Protein AF-A0A0F9GRF5-F1 (afdb_monomer_lite)

Organism: NCBI:txid412755

pLDDT: mean 70.68, std 14.79, range [40.84, 91.69]

Radius of gyration: 21.03 Å; chains: 1; bounding box: 49×31×50 Å

Secondary structure (DSSP, 8-state):
---TTS-HHHHHTTSPPHHHHHHHHHS---HHHHHHTTTS-HHHHHHHHHHHHHHHHHHHHHHHHHHHHHHHHHHHS----S----HHHHHHHHHHHHHHH-

Sequence (102 aa):
MKLDALEDEEIDGLVPTDKEVDDYLATPDDEVAANLRETLDEETFRYLVKQILFYKKIAKAQAKMTAKQILEWGEELCECKETPLRLSRRRRECVRCWQELA

Structure (mmCIF, N/CA/C/O backbone):
data_AF-A0A0F9GRF5-F1
#
_entry.id   AF-A0A0F9GRF5-F1
#
loop_
_atom_site.group_PDB
_atom_site.id
_atom_site.type_symbol
_atom_site.label_atom_id
_atom_site.label_alt_id
_atom_site.label_comp_id
_atom_site.label_asym_id
_atom_site.label_entity_id
_atom_site.label_seq_id
_atom_site.pdbx_PDB_ins_code
_atom_site.Cartn_x
_atom_site.Cartn_y
_atom_site.Cartn_z
_atom_site.occupancy
_atom_site.B_iso_or_equiv
_atom_site.auth_seq_id
_atom_site.auth_comp_id
_atom_site.auth_asym_id
_atom_site.auth_atom_id
_atom_site.pdbx_PDB_model_num
ATOM 1 N N . MET A 1 1 ? 7.610 -6.609 11.804 1.00 49.00 1 MET A N 1
ATOM 2 C CA . MET A 1 1 ? 6.206 -6.296 11.470 1.00 49.00 1 MET A CA 1
ATOM 3 C C . MET A 1 1 ? 5.449 -7.615 11.492 1.00 49.00 1 MET A C 1
ATOM 5 O O . MET A 1 1 ? 5.874 -8.506 10.772 1.00 49.00 1 MET A O 1
ATOM 9 N N . LYS A 1 2 ? 4.464 -7.804 12.379 1.00 46.62 2 LYS A N 1
ATOM 10 C CA . LYS A 1 2 ? 3.726 -9.076 12.480 1.00 46.62 2 LYS A CA 1
ATOM 11 C C . LYS A 1 2 ? 2.448 -8.965 11.652 1.00 46.62 2 LYS A C 1
ATOM 13 O O . LYS A 1 2 ? 1.586 -8.163 11.994 1.00 46.62 2 LYS A O 1
ATOM 18 N N . LEU A 1 3 ? 2.396 -9.68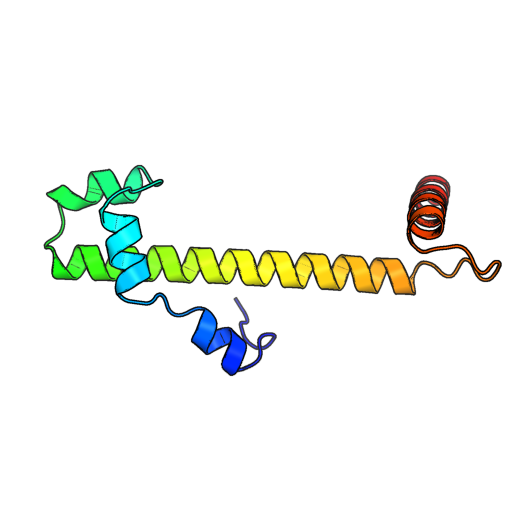8 10.535 1.00 51.66 3 LEU A N 1
ATOM 19 C CA . LEU A 1 3 ? 1.209 -9.802 9.677 1.00 51.66 3 LEU A CA 1
ATOM 20 C C . LEU A 1 3 ? 0.208 -10.830 10.226 1.00 51.66 3 LEU A C 1
ATOM 22 O O . LEU A 1 3 ? -0.905 -10.899 9.733 1.00 51.66 3 LEU A O 1
ATOM 26 N N . ASP A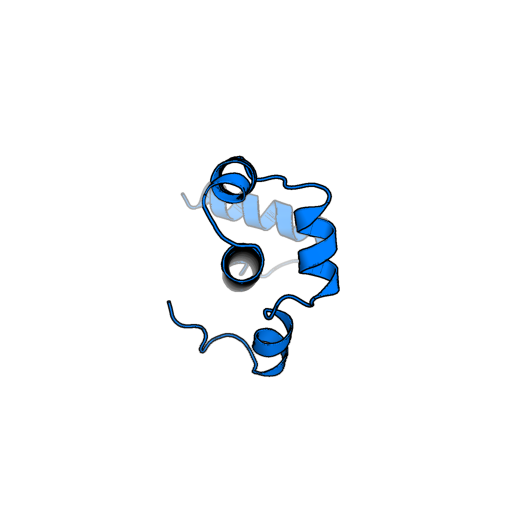 1 4 ? 0.579 -11.540 11.294 1.00 54.47 4 ASP A N 1
ATOM 27 C CA . ASP A 1 4 ? -0.162 -12.603 11.992 1.00 54.47 4 ASP A CA 1
ATOM 28 C C . ASP A 1 4 ? -1.562 -12.194 12.509 1.00 54.47 4 ASP A C 1
ATOM 30 O O . ASP A 1 4 ? -2.268 -13.004 13.098 1.00 54.47 4 ASP A O 1
ATOM 34 N N . ALA A 1 5 ? -1.933 -10.922 12.360 1.00 57.44 5 ALA A N 1
ATOM 35 C CA . ALA A 1 5 ? -3.219 -10.361 12.760 1.00 57.44 5 ALA A CA 1
ATOM 36 C C . ALA A 1 5 ? -4.174 -10.113 11.574 1.00 57.44 5 ALA A C 1
ATOM 38 O O . ALA A 1 5 ? -5.269 -9.599 11.793 1.00 57.44 5 ALA A O 1
ATOM 39 N N . LEU A 1 6 ? -3.752 -10.442 10.349 1.00 60.03 6 LEU A N 1
ATOM 40 C CA . LEU A 1 6 ? -4.587 -10.472 9.149 1.00 60.03 6 LEU A CA 1
ATOM 41 C C . LEU A 1 6 ? -4.951 -11.922 8.822 1.00 60.03 6 LEU A C 1
ATOM 43 O O . LEU A 1 6 ? -4.118 -12.814 8.981 1.00 60.03 6 LEU A O 1
ATOM 47 N N . GLU A 1 7 ? -6.177 -12.148 8.359 1.00 71.81 7 GLU A N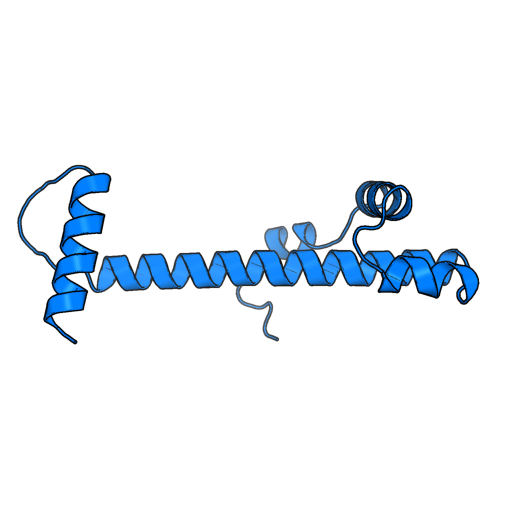 1
ATOM 48 C CA . GLU A 1 7 ? -6.587 -13.459 7.840 1.00 71.81 7 GLU A CA 1
ATOM 49 C C . GLU A 1 7 ? -5.889 -13.750 6.495 1.00 71.81 7 GLU A C 1
ATOM 51 O O . GLU A 1 7 ? -5.523 -12.825 5.769 1.00 71.81 7 GLU A O 1
ATOM 56 N N . ASP A 1 8 ? -5.708 -15.025 6.131 1.00 68.75 8 ASP A N 1
ATOM 57 C CA . ASP A 1 8 ? -4.991 -15.423 4.901 1.00 68.75 8 ASP A CA 1
ATOM 58 C C . ASP A 1 8 ? -5.595 -14.780 3.632 1.00 68.75 8 ASP A C 1
ATOM 60 O O . ASP A 1 8 ? -4.872 -14.320 2.749 1.00 68.75 8 ASP A O 1
ATOM 64 N N . GLU A 1 9 ? -6.924 -14.643 3.580 1.00 69.00 9 GLU A N 1
ATOM 65 C CA . GLU A 1 9 ? -7.650 -13.965 2.494 1.00 69.00 9 GLU A CA 1
ATOM 66 C C . GLU A 1 9 ? -7.361 -12.453 2.444 1.00 69.00 9 GLU A C 1
ATOM 68 O O . GLU A 1 9 ? -7.334 -11.839 1.373 1.00 69.00 9 GLU A O 1
ATOM 73 N N . GLU A 1 10 ? -7.110 -11.836 3.603 1.00 69.00 10 GLU A N 1
ATOM 74 C CA . GLU A 1 10 ? -6.699 -10.437 3.685 1.00 69.00 10 GLU A CA 1
ATOM 75 C C . GLU A 1 10 ? -5.252 -10.268 3.223 1.00 69.00 10 GLU A C 1
ATOM 77 O O . GLU A 1 10 ? -4.958 -9.265 2.577 1.00 69.00 10 GLU A O 1
ATOM 82 N N . ILE A 1 11 ? -4.376 -11.245 3.492 1.00 70.31 11 ILE A N 1
ATOM 83 C CA . ILE A 1 11 ? -2.983 -11.263 3.026 1.00 70.31 11 ILE A CA 1
ATOM 84 C C . ILE A 1 11 ? -2.922 -11.393 1.500 1.00 70.31 11 ILE A C 1
ATOM 86 O O . ILE A 1 11 ? -2.206 -10.621 0.856 1.00 70.31 11 ILE A O 1
ATOM 90 N N . ASP A 1 12 ? -3.713 -12.288 0.908 1.00 74.06 12 ASP A N 1
ATOM 91 C CA . ASP A 1 12 ? -3.793 -12.445 -0.549 1.00 74.06 12 ASP A CA 1
ATOM 92 C C . ASP A 1 12 ? -4.287 -11.161 -1.235 1.00 74.06 12 ASP A C 1
ATOM 94 O O . ASP A 1 12 ? -3.758 -10.752 -2.273 1.00 74.06 12 ASP A O 1
ATOM 98 N N . GLY A 1 13 ? -5.229 -10.443 -0.612 1.00 76.31 13 GLY A N 1
ATOM 99 C CA . GLY A 1 13 ? -5.706 -9.140 -1.089 1.00 76.31 13 GLY A CA 1
ATOM 100 C C . GLY A 1 13 ? -4.654 -8.018 -1.067 1.00 76.31 13 GLY A C 1
ATOM 101 O O . GLY A 1 13 ? -4.836 -6.979 -1.719 1.00 76.31 13 GLY A O 1
ATOM 102 N N . LEU A 1 14 ? -3.542 -8.200 -0.343 1.00 81.50 14 LEU A N 1
ATOM 103 C CA . LEU A 1 14 ? -2.441 -7.235 -0.307 1.00 81.50 14 LEU A CA 1
ATOM 104 C C . LEU A 1 14 ? -1.537 -7.334 -1.529 1.00 81.50 14 LEU A C 1
ATOM 106 O O . LEU A 1 14 ? -0.897 -6.338 -1.868 1.00 81.50 14 LEU A O 1
ATOM 110 N N . VAL A 1 15 ? -1.484 -8.484 -2.205 1.00 86.25 15 VAL A N 1
ATOM 111 C CA . VAL A 1 15 ? -0.643 -8.663 -3.391 1.00 86.25 15 VAL A CA 1
ATOM 112 C C . VAL A 1 15 ? -1.179 -7.773 -4.525 1.00 86.25 15 VAL A C 1
ATOM 114 O O . VAL A 1 15 ? -2.354 -7.865 -4.888 1.00 86.25 15 VAL A O 1
ATOM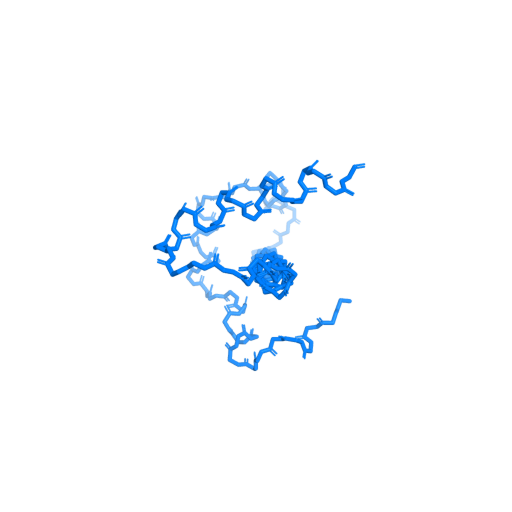 117 N N . PRO A 1 16 ? -0.374 -6.853 -5.087 1.00 89.81 16 PRO A N 1
ATOM 118 C CA . PRO A 1 16 ? -0.812 -6.025 -6.204 1.00 89.81 16 PRO A CA 1
ATOM 119 C C . PRO A 1 16 ? -1.014 -6.860 -7.466 1.00 89.81 16 PRO A C 1
ATOM 121 O O . PRO A 1 16 ? -0.164 -7.669 -7.838 1.00 89.81 16 PRO A O 1
ATOM 124 N N . THR A 1 17 ? -2.128 -6.624 -8.148 1.00 90.62 17 THR A N 1
ATOM 125 C CA . THR A 1 17 ? -2.415 -7.210 -9.458 1.00 90.62 17 THR A CA 1
ATOM 126 C C . THR A 1 17 ? -1.576 -6.542 -10.546 1.00 90.62 17 THR A C 1
ATOM 128 O O . THR A 1 17 ? -1.169 -5.388 -10.411 1.00 90.62 17 THR A O 1
ATOM 131 N N . ASP A 1 18 ? -1.359 -7.233 -11.668 1.00 89.44 18 ASP A N 1
ATOM 132 C CA . ASP A 1 18 ? -0.623 -6.652 -12.801 1.00 89.44 18 ASP A CA 1
ATOM 133 C C . ASP A 1 18 ? -1.300 -5.387 -13.346 1.00 89.44 18 ASP A C 1
ATOM 135 O O . ASP A 1 18 ? -0.617 -4.432 -13.705 1.00 89.44 18 ASP A O 1
ATOM 139 N N . LYS A 1 19 ? -2.636 -5.328 -13.302 1.00 91.69 19 LYS A N 1
ATOM 140 C CA . LYS A 1 19 ? -3.390 -4.129 -13.676 1.00 91.69 19 LYS A CA 1
ATOM 141 C C . LYS A 1 19 ? -3.076 -2.937 -12.766 1.00 91.69 19 LYS A C 1
ATOM 143 O O . LYS A 1 19 ? -2.862 -1.841 -13.262 1.00 91.69 19 LYS A O 1
ATOM 148 N N . GLU A 1 20 ? -3.030 -3.138 -11.448 1.00 89.50 20 GLU A N 1
ATOM 149 C CA . GLU A 1 20 ? -2.699 -2.059 -10.502 1.00 89.50 20 GLU A CA 1
ATOM 150 C C . GLU A 1 20 ? -1.270 -1.540 -10.707 1.00 89.50 20 GLU A C 1
ATOM 152 O O . GLU A 1 20 ? -1.009 -0.354 -10.521 1.00 89.50 20 GLU A O 1
ATOM 157 N N . VAL A 1 21 ? -0.351 -2.421 -11.109 1.00 90.44 21 VAL A N 1
ATOM 158 C CA . VAL A 1 21 ? 1.021 -2.049 -11.474 1.00 90.44 21 VAL A CA 1
ATOM 159 C C . VAL A 1 21 ? 1.025 -1.201 -12.743 1.00 90.44 21 VAL A C 1
ATOM 161 O O . VAL A 1 21 ? 1.673 -0.159 -12.766 1.00 90.44 21 VAL A O 1
ATOM 164 N N . ASP A 1 22 ? 0.287 -1.606 -13.776 1.00 90.38 22 ASP A N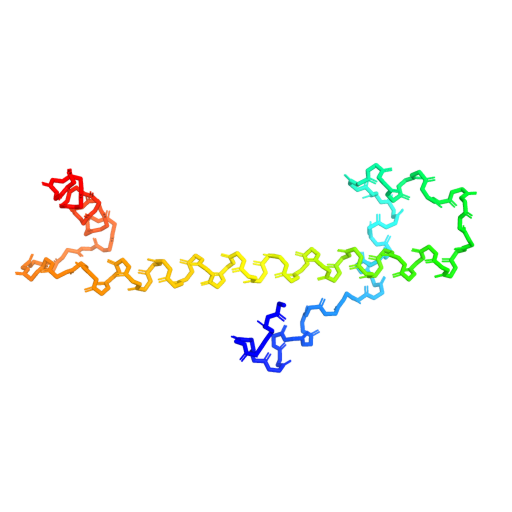 1
ATOM 165 C CA . ASP A 1 22 ? 0.198 -0.861 -15.037 1.00 90.38 22 ASP A CA 1
ATOM 166 C C . ASP A 1 22 ? -0.449 0.519 -14.846 1.00 90.38 22 ASP A C 1
ATOM 168 O O . ASP A 1 22 ? 0.078 1.521 -15.336 1.00 90.38 22 ASP A O 1
ATOM 172 N N . ASP A 1 23 ? -1.538 0.589 -14.075 1.00 90.38 23 ASP A N 1
ATOM 173 C CA . ASP A 1 23 ? -2.217 1.841 -13.728 1.00 90.38 23 ASP A CA 1
ATOM 174 C C . ASP A 1 23 ? -1.260 2.791 -12.979 1.00 90.38 23 ASP A C 1
ATOM 176 O O . ASP A 1 23 ? -1.193 3.986 -13.275 1.00 90.38 23 ASP A O 1
ATOM 180 N N . TYR A 1 24 ? -0.459 2.255 -12.052 1.00 86.69 24 TYR A N 1
ATOM 181 C CA . TYR A 1 24 ? 0.554 3.021 -11.326 1.00 86.69 24 TYR A CA 1
ATOM 182 C C . TYR A 1 24 ? 1.678 3.534 -12.236 1.00 86.69 24 TYR A C 1
ATOM 184 O O . TYR A 1 24 ? 2.105 4.681 -12.126 1.00 86.69 24 TYR A O 1
ATOM 192 N N . LEU A 1 25 ? 2.158 2.699 -13.159 1.00 84.56 25 LEU A N 1
ATOM 193 C CA . LEU A 1 25 ? 3.216 3.055 -14.108 1.00 84.56 25 LEU A CA 1
ATOM 194 C C . LEU A 1 25 ? 2.777 4.117 -15.125 1.00 84.56 25 LEU A C 1
ATOM 196 O O . LEU A 1 25 ? 3.623 4.861 -15.634 1.00 84.56 25 LEU A O 1
ATOM 200 N N . ALA A 1 26 ? 1.480 4.175 -15.437 1.00 86.81 26 ALA A N 1
ATOM 201 C CA . ALA A 1 26 ? 0.897 5.173 -16.326 1.00 86.81 26 ALA A CA 1
ATOM 202 C C . ALA A 1 26 ? 0.794 6.555 -15.666 1.00 86.81 26 ALA A C 1
ATOM 204 O O . ALA A 1 26 ? 0.890 7.578 -16.346 1.00 86.81 26 ALA A O 1
ATOM 205 N N . THR A 1 27 ? 0.586 6.616 -14.350 1.00 82.50 27 THR A N 1
ATOM 206 C CA . THR A 1 27 ? 0.511 7.879 -13.602 1.00 82.50 27 THR A CA 1
ATOM 207 C C . THR A 1 27 ? 1.114 7.701 -12.205 1.00 82.50 27 THR A C 1
ATOM 209 O O . THR A 1 27 ? 0.374 7.523 -11.235 1.00 82.50 27 THR A O 1
ATOM 212 N N . PRO A 1 28 ? 2.455 7.742 -12.084 1.00 74.69 28 PRO A N 1
ATOM 213 C CA . PRO A 1 28 ? 3.119 7.581 -10.800 1.00 74.69 28 PRO A CA 1
ATOM 214 C C . PRO A 1 28 ? 2.815 8.785 -9.907 1.00 74.69 28 PRO A C 1
ATOM 216 O O . PRO A 1 28 ? 3.001 9.931 -10.311 1.00 74.69 28 PRO A O 1
ATOM 219 N N . ASP A 1 29 ? 2.370 8.524 -8.682 1.00 75.06 29 ASP A N 1
ATOM 220 C CA . ASP A 1 29 ? 2.165 9.542 -7.644 1.00 75.06 29 ASP A CA 1
ATOM 221 C C . ASP A 1 29 ? 3.430 9.804 -6.806 1.00 75.06 29 ASP A C 1
ATOM 223 O O . ASP A 1 29 ? 3.433 10.675 -5.938 1.00 75.06 29 ASP A O 1
ATOM 227 N N . ASP A 1 30 ? 4.489 9.026 -7.047 1.00 72.69 30 ASP A N 1
ATOM 228 C CA . ASP A 1 30 ? 5.711 8.988 -6.253 1.00 72.69 30 ASP A CA 1
ATOM 229 C C . ASP A 1 30 ? 6.909 9.415 -7.106 1.00 72.69 30 ASP A C 1
ATOM 231 O O . ASP A 1 30 ? 7.263 8.771 -8.102 1.00 72.69 30 ASP A O 1
ATOM 235 N N . GLU A 1 31 ? 7.553 10.504 -6.690 1.00 71.62 31 GLU A N 1
ATOM 236 C CA . GLU A 1 31 ? 8.756 11.033 -7.332 1.00 71.62 31 GLU A CA 1
ATOM 237 C C . GLU A 1 31 ? 9.899 10.005 -7.346 1.00 71.62 31 GLU A C 1
ATOM 239 O O . GLU A 1 31 ? 10.721 10.006 -8.263 1.00 71.62 31 GLU A O 1
ATOM 244 N N . VAL A 1 32 ? 9.953 9.081 -6.380 1.00 68.38 32 VAL A N 1
ATOM 245 C CA . VAL A 1 32 ? 10.982 8.033 -6.318 1.00 68.38 32 VAL A CA 1
ATOM 246 C C . VAL A 1 32 ? 10.817 7.042 -7.469 1.00 68.38 32 VAL A C 1
ATOM 248 O O . VAL A 1 32 ? 11.800 6.691 -8.122 1.00 68.38 32 VAL A O 1
ATOM 251 N N . ALA A 1 33 ? 9.586 6.625 -7.774 1.00 71.56 33 ALA A N 1
ATOM 252 C CA . ALA A 1 33 ? 9.322 5.719 -8.891 1.00 71.56 33 ALA A CA 1
ATOM 253 C C . ALA A 1 33 ? 9.618 6.391 -10.242 1.00 71.56 33 ALA A C 1
ATOM 255 O O . ALA A 1 33 ? 10.203 5.768 -11.125 1.00 71.56 33 ALA A O 1
ATOM 256 N N . ALA A 1 34 ? 9.284 7.675 -10.394 1.00 72.06 34 ALA A N 1
ATOM 257 C CA . ALA A 1 34 ? 9.585 8.425 -11.613 1.00 72.06 34 ALA A CA 1
ATOM 258 C C . ALA A 1 34 ? 11.099 8.526 -11.884 1.00 72.06 34 ALA A C 1
ATOM 260 O O . ALA A 1 34 ? 11.535 8.300 -13.011 1.00 72.06 34 ALA A O 1
ATOM 261 N N . ASN A 1 35 ? 11.905 8.789 -10.850 1.00 76.75 35 ASN A N 1
ATOM 262 C CA . ASN A 1 35 ? 13.358 8.949 -10.980 1.00 76.75 35 ASN A CA 1
ATOM 263 C C . ASN A 1 35 ? 14.107 7.629 -11.238 1.00 76.75 35 ASN A C 1
ATOM 265 O O . ASN A 1 35 ? 15.151 7.619 -11.886 1.00 76.75 35 ASN A O 1
ATOM 269 N N . LEU A 1 36 ? 13.592 6.500 -10.746 1.00 77.25 36 LEU A N 1
ATOM 270 C CA . LEU A 1 36 ? 14.252 5.198 -10.902 1.00 77.25 36 LEU A CA 1
ATOM 271 C C . LEU A 1 36 ? 14.012 4.550 -12.273 1.00 77.25 36 LEU A C 1
ATOM 273 O O . LEU A 1 36 ? 14.754 3.641 -12.646 1.00 77.25 36 LEU A O 1
ATOM 277 N N . ARG A 1 37 ? 13.028 5.035 -13.045 1.00 76.25 37 ARG A N 1
ATOM 278 C CA . ARG A 1 37 ? 12.664 4.479 -14.358 1.00 76.25 37 ARG A CA 1
ATOM 279 C C . ARG A 1 37 ? 13.797 4.539 -15.382 1.00 76.25 37 ARG A C 1
ATOM 281 O O . ARG A 1 37 ? 13.910 3.652 -16.215 1.00 76.25 37 ARG A O 1
ATOM 288 N N . GLU A 1 38 ? 14.639 5.567 -15.317 1.00 79.50 38 GLU A N 1
ATOM 289 C CA . GLU A 1 38 ? 15.781 5.724 -16.231 1.00 79.50 38 GLU A CA 1
ATOM 290 C C . GLU A 1 38 ? 17.012 4.910 -15.798 1.00 79.50 38 GLU A C 1
ATOM 292 O O . GLU A 1 38 ? 17.965 4.772 -16.561 1.00 79.50 38 GLU A O 1
ATOM 297 N N . THR A 1 39 ? 17.007 4.379 -14.570 1.00 82.50 39 THR A N 1
ATOM 298 C CA . THR A 1 39 ? 18.173 3.717 -13.959 1.00 82.50 39 THR A CA 1
ATOM 299 C C . THR A 1 39 ? 18.035 2.194 -13.923 1.00 82.50 39 THR A C 1
ATOM 301 O O . THR A 1 39 ? 19.036 1.482 -13.876 1.00 82.50 39 THR A O 1
ATOM 304 N N . LEU A 1 40 ? 16.801 1.692 -13.919 1.00 85.56 40 LEU A N 1
ATOM 305 C CA . LEU A 1 40 ? 16.479 0.272 -13.815 1.00 85.56 40 LEU A CA 1
ATOM 306 C C . LEU A 1 40 ? 15.956 -0.251 -15.153 1.00 85.56 40 LEU A C 1
ATOM 308 O O . LEU A 1 40 ? 15.283 0.466 -15.889 1.00 85.56 40 LEU A O 1
ATOM 312 N N . ASP A 1 41 ? 16.235 -1.517 -15.459 1.00 89.81 41 ASP A N 1
ATOM 313 C CA . ASP A 1 41 ? 15.554 -2.201 -16.555 1.00 89.81 41 ASP A CA 1
ATOM 314 C C . ASP A 1 41 ? 14.058 -2.391 -16.236 1.00 89.81 41 ASP A C 1
ATOM 316 O O . ASP A 1 41 ? 13.637 -2.353 -15.076 1.00 89.81 41 ASP A O 1
ATOM 320 N N . GLU A 1 42 ? 13.246 -2.593 -17.274 1.00 86.56 42 GLU A N 1
ATOM 321 C CA . GLU A 1 42 ? 11.782 -2.652 -17.159 1.00 86.56 42 GLU A CA 1
ATOM 322 C C . GLU A 1 42 ? 11.305 -3.748 -16.190 1.00 86.56 42 GLU A C 1
ATOM 324 O O . GLU A 1 42 ? 10.360 -3.534 -15.432 1.00 86.56 42 GLU A O 1
ATOM 329 N N . GLU A 1 43 ? 11.959 -4.911 -16.170 1.00 87.69 43 GLU A N 1
ATOM 330 C CA . GLU A 1 43 ? 11.573 -6.017 -15.291 1.00 87.69 43 GLU A CA 1
ATOM 331 C C . GLU A 1 43 ? 11.843 -5.661 -13.824 1.00 87.69 43 GLU A C 1
ATOM 333 O O . GLU A 1 43 ? 10.947 -5.759 -12.975 1.00 87.69 43 GLU A O 1
ATOM 338 N N . THR A 1 44 ? 13.046 -5.159 -13.536 1.00 85.06 44 THR A N 1
ATOM 339 C CA . THR A 1 44 ? 13.437 -4.702 -12.198 1.00 85.06 44 THR A CA 1
ATOM 340 C C . THR A 1 44 ? 12.563 -3.542 -11.723 1.00 85.06 44 THR A C 1
ATOM 342 O O . THR A 1 44 ? 12.134 -3.511 -10.565 1.00 85.06 44 THR A O 1
ATOM 345 N N . PHE A 1 45 ? 12.242 -2.602 -12.612 1.00 85.88 45 PHE A N 1
ATOM 346 C CA . PHE A 1 45 ? 11.383 -1.468 -12.293 1.00 85.88 45 PHE A CA 1
ATOM 347 C C . PHE A 1 45 ? 9.950 -1.908 -11.961 1.00 85.88 45 PHE A C 1
ATOM 349 O O . PHE A 1 45 ? 9.398 -1.499 -10.936 1.00 85.88 45 PHE A O 1
ATOM 356 N N . ARG A 1 46 ? 9.362 -2.814 -12.755 1.00 87.31 46 ARG A N 1
ATOM 357 C CA . ARG A 1 46 ? 8.036 -3.393 -12.469 1.00 87.31 46 ARG A CA 1
ATOM 358 C C . ARG A 1 46 ? 8.013 -4.150 -11.145 1.00 87.31 46 ARG A C 1
ATOM 360 O O . ARG A 1 46 ? 7.038 -4.041 -10.398 1.00 87.31 46 ARG A O 1
ATOM 367 N N . TYR A 1 47 ? 9.071 -4.895 -10.827 1.00 86.44 47 TYR A N 1
ATOM 368 C CA . TYR A 1 47 ? 9.194 -5.567 -9.534 1.00 86.44 47 TYR A CA 1
ATOM 369 C C . TYR A 1 47 ? 9.225 -4.564 -8.371 1.00 86.44 47 TYR A C 1
ATOM 371 O O . TYR A 1 47 ? 8.512 -4.743 -7.382 1.00 86.44 47 TYR A O 1
ATOM 379 N N . LEU A 1 48 ? 9.987 -3.475 -8.499 1.00 85.88 48 LEU A N 1
ATOM 380 C CA . LEU A 1 48 ? 10.037 -2.412 -7.494 1.00 85.88 48 LEU A CA 1
ATOM 381 C C . LEU A 1 48 ? 8.660 -1.761 -7.288 1.00 85.88 48 LEU A C 1
ATOM 383 O O . LEU A 1 48 ? 8.228 -1.588 -6.150 1.00 85.88 48 LEU A O 1
ATOM 387 N N . VAL A 1 49 ? 7.932 -1.469 -8.368 1.00 87.56 49 VAL A N 1
ATOM 388 C CA . VAL A 1 49 ? 6.562 -0.938 -8.284 1.00 87.56 49 VAL A CA 1
ATOM 389 C C . VAL A 1 49 ? 5.624 -1.912 -7.570 1.00 87.56 49 VAL A C 1
ATOM 391 O O . VAL A 1 49 ? 4.863 -1.490 -6.697 1.00 87.56 49 VAL A O 1
ATOM 394 N N . LYS A 1 50 ? 5.715 -3.218 -7.857 1.00 88.50 50 LYS A N 1
ATOM 395 C CA . LYS A 1 50 ? 4.969 -4.246 -7.110 1.00 88.50 50 LYS A CA 1
ATOM 396 C C . LYS A 1 50 ? 5.274 -4.182 -5.613 1.00 88.50 50 LYS A C 1
ATOM 398 O O . LYS A 1 50 ? 4.349 -4.216 -4.807 1.00 88.50 50 LYS A O 1
ATOM 403 N N . GLN A 1 51 ? 6.539 -4.029 -5.227 1.00 87.00 51 GLN A N 1
ATOM 404 C CA . GLN A 1 51 ? 6.916 -3.890 -3.817 1.00 87.00 51 GLN A CA 1
ATOM 405 C C . GLN A 1 51 ? 6.343 -2.610 -3.191 1.00 87.00 51 GLN A C 1
ATOM 407 O O . GLN A 1 51 ? 5.746 -2.673 -2.118 1.00 87.00 51 GLN A O 1
ATOM 412 N N . ILE A 1 52 ? 6.452 -1.461 -3.864 1.00 86.31 52 ILE A N 1
ATOM 413 C CA . ILE A 1 52 ? 5.900 -0.183 -3.381 1.00 86.31 52 ILE A CA 1
ATOM 414 C C . ILE A 1 52 ? 4.392 -0.304 -3.135 1.00 86.31 52 ILE A C 1
ATOM 416 O O . ILE A 1 52 ? 3.904 0.047 -2.058 1.00 86.31 52 ILE A O 1
ATOM 420 N N . LEU A 1 53 ? 3.649 -0.835 -4.108 1.00 88.38 53 LEU A N 1
ATOM 421 C CA . LEU A 1 53 ? 2.204 -1.025 -3.999 1.00 88.38 53 LEU A CA 1
ATOM 422 C C . LEU A 1 53 ? 1.839 -2.001 -2.875 1.00 88.38 53 LEU A C 1
ATOM 424 O O . LEU A 1 53 ? 0.905 -1.735 -2.117 1.00 88.38 53 LEU A O 1
ATOM 428 N N . PHE A 1 54 ? 2.597 -3.088 -2.721 1.00 87.56 54 PHE A N 1
ATOM 429 C CA . PHE A 1 54 ? 2.410 -4.059 -1.644 1.00 87.56 54 PHE A CA 1
ATOM 430 C C . PHE A 1 54 ? 2.578 -3.406 -0.265 1.00 87.56 54 PHE A C 1
ATOM 432 O O . PHE A 1 54 ? 1.693 -3.508 0.587 1.00 87.56 54 PHE A O 1
ATOM 439 N N . TYR A 1 55 ? 3.655 -2.640 -0.057 1.00 82.94 55 TYR A N 1
ATOM 440 C CA . TYR A 1 55 ? 3.878 -1.926 1.203 1.00 82.94 55 TYR A CA 1
ATOM 441 C C . TYR A 1 55 ? 2.838 -0.828 1.456 1.00 82.94 55 TYR A C 1
ATOM 443 O O . TYR A 1 55 ? 2.392 -0.670 2.595 1.00 82.94 55 TYR A O 1
ATOM 451 N N . LYS A 1 56 ? 2.379 -0.113 0.417 1.00 86.38 56 LYS A N 1
ATOM 452 C CA . LYS A 1 56 ? 1.261 0.843 0.535 1.00 86.38 56 LYS A CA 1
ATOM 453 C C . LYS A 1 56 ? -0.024 0.140 0.997 1.00 86.38 56 LYS A C 1
ATOM 455 O O . LYS A 1 56 ? -0.709 0.641 1.893 1.00 86.38 56 LYS A O 1
ATOM 460 N N . LYS A 1 57 ? -0.345 -1.032 0.433 1.00 86.69 57 LYS A N 1
ATOM 461 C CA . LYS A 1 57 ? -1.509 -1.839 0.839 1.00 86.69 57 LYS A CA 1
ATOM 462 C C . LYS A 1 57 ? -1.383 -2.332 2.285 1.00 86.69 57 LYS A C 1
ATOM 464 O O . LYS A 1 57 ? -2.332 -2.163 3.049 1.00 86.69 57 LYS A O 1
ATOM 469 N N . ILE A 1 58 ? -0.212 -2.833 2.690 1.00 81.75 58 ILE A N 1
ATOM 470 C CA . ILE A 1 58 ? 0.072 -3.226 4.082 1.00 81.75 58 ILE A CA 1
ATOM 471 C C . ILE A 1 58 ? -0.144 -2.056 5.041 1.00 81.75 58 ILE A C 1
ATOM 473 O O . ILE A 1 58 ? -0.856 -2.197 6.034 1.00 81.75 58 ILE A O 1
ATOM 477 N N . ALA A 1 59 ? 0.445 -0.893 4.751 1.00 80.88 59 ALA A N 1
ATOM 478 C CA . ALA A 1 59 ? 0.333 0.280 5.614 1.00 80.88 59 ALA A CA 1
ATOM 479 C C . ALA A 1 59 ? -1.132 0.717 5.778 1.00 80.88 59 ALA A C 1
ATOM 481 O O . ALA A 1 59 ? -1.575 1.042 6.880 1.00 80.88 59 ALA A O 1
ATOM 482 N N . LYS A 1 60 ? -1.918 0.656 4.695 1.00 83.56 60 LYS A N 1
ATOM 483 C CA . LYS A 1 60 ? -3.357 0.944 4.724 1.00 83.56 60 LYS A CA 1
ATOM 484 C C . LYS A 1 60 ? -4.138 -0.078 5.554 1.00 83.56 60 LYS A C 1
ATOM 486 O O . LYS A 1 60 ? -5.014 0.318 6.325 1.00 83.56 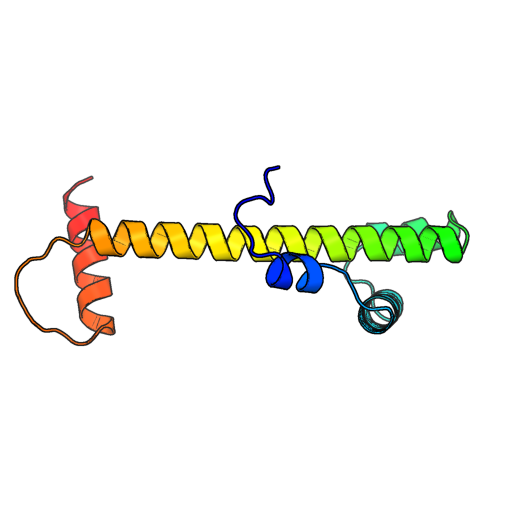60 LYS A O 1
ATOM 491 N N . ALA A 1 61 ? -3.834 -1.368 5.416 1.00 79.69 61 ALA A N 1
ATOM 492 C CA . ALA A 1 61 ? -4.460 -2.428 6.203 1.00 79.69 61 ALA A CA 1
ATOM 493 C C . ALA A 1 61 ? -4.154 -2.269 7.700 1.00 79.69 61 ALA A C 1
ATOM 495 O O . ALA A 1 61 ? -5.071 -2.280 8.519 1.00 79.69 61 ALA A O 1
ATOM 496 N N . GLN A 1 62 ? -2.898 -1.986 8.052 1.00 77.62 62 GLN A N 1
ATOM 497 C CA . GLN A 1 62 ? -2.494 -1.700 9.430 1.00 77.62 62 GLN A CA 1
ATOM 498 C C . GLN A 1 62 ? -3.193 -0.468 9.993 1.00 77.62 62 GLN A C 1
ATOM 500 O O . GLN A 1 62 ? -3.737 -0.526 11.090 1.00 77.62 62 GLN A O 1
ATOM 505 N N . ALA A 1 63 ? -3.246 0.635 9.242 1.00 75.94 63 ALA A N 1
ATOM 506 C CA . ALA A 1 63 ? -3.962 1.831 9.675 1.00 75.94 63 ALA A CA 1
ATOM 507 C C . ALA A 1 63 ? -5.450 1.540 9.939 1.00 75.94 63 ALA A C 1
ATOM 509 O O . ALA A 1 63 ? -6.009 2.025 10.922 1.00 75.94 63 ALA A O 1
ATOM 510 N N . LYS A 1 64 ? -6.083 0.706 9.101 1.00 74.69 64 LYS A N 1
ATOM 511 C CA . LYS A 1 64 ? -7.473 0.267 9.282 1.00 74.69 64 LYS A CA 1
ATOM 512 C C . LYS A 1 64 ? -7.641 -0.597 10.535 1.00 74.69 64 LYS A C 1
ATOM 514 O O . LYS A 1 64 ? -8.588 -0.370 11.284 1.00 74.69 64 LYS A O 1
ATOM 519 N N . MET A 1 65 ? -6.739 -1.546 10.781 1.00 75.12 65 MET A N 1
ATOM 520 C CA . MET A 1 65 ? -6.758 -2.370 11.993 1.00 75.12 65 MET A CA 1
ATOM 521 C C . MET A 1 65 ? -6.563 -1.533 13.254 1.00 75.12 65 MET A C 1
ATOM 523 O O . MET A 1 65 ? -7.353 -1.646 14.183 1.00 75.12 65 MET A O 1
ATOM 527 N N . THR A 1 66 ? -5.560 -0.655 13.271 1.00 73.12 66 THR A N 1
ATOM 528 C CA . THR A 1 66 ? -5.301 0.243 14.400 1.00 73.12 66 THR A CA 1
ATOM 529 C C . THR A 1 66 ? -6.508 1.139 14.662 1.00 73.12 66 THR A C 1
ATOM 531 O O . THR A 1 66 ? -6.935 1.277 15.802 1.00 73.12 66 THR A O 1
ATOM 534 N N . ALA A 1 67 ? -7.123 1.702 13.616 1.00 66.12 67 ALA A N 1
ATOM 535 C CA . ALA A 1 67 ? -8.346 2.487 13.761 1.00 66.12 67 ALA A CA 1
ATOM 536 C C . ALA A 1 67 ? -9.510 1.651 14.320 1.00 66.12 67 ALA A C 1
ATOM 538 O O . ALA A 1 67 ? -10.245 2.139 15.175 1.00 66.12 67 ALA A O 1
ATOM 539 N N . LYS A 1 68 ? -9.665 0.396 13.878 1.00 71.69 68 LYS A N 1
ATOM 540 C CA . LYS A 1 68 ? -10.674 -0.536 14.402 1.00 71.69 68 LYS A CA 1
ATOM 541 C C . LYS A 1 68 ? -10.439 -0.836 15.886 1.00 71.69 68 LYS A C 1
ATOM 543 O O . LYS A 1 68 ? -11.366 -0.680 16.665 1.00 71.69 68 LYS A O 1
ATOM 548 N N . GLN A 1 69 ? -9.210 -1.158 16.282 1.00 68.12 69 GLN A N 1
ATOM 549 C CA . GLN A 1 69 ? -8.849 -1.420 17.680 1.00 68.12 69 GLN A CA 1
ATOM 550 C C . GLN A 1 69 ? -9.053 -0.192 18.572 1.00 68.12 69 GLN A C 1
ATOM 552 O O . GLN A 1 69 ? -9.560 -0.320 19.678 1.00 68.12 69 GLN A O 1
ATOM 557 N N . ILE A 1 70 ? -8.711 1.010 18.092 1.00 63.25 70 ILE A N 1
ATOM 558 C CA . ILE A 1 70 ? -8.985 2.262 18.815 1.00 63.25 70 ILE A CA 1
ATOM 559 C C . ILE A 1 70 ? -10.494 2.468 18.991 1.00 63.25 70 ILE A C 1
ATOM 561 O O . ILE A 1 70 ? -10.927 2.920 20.048 1.00 63.25 70 ILE A O 1
ATOM 565 N N . LEU A 1 71 ? -11.299 2.153 17.971 1.00 63.94 71 LEU A N 1
ATOM 566 C CA . LEU A 1 71 ? -12.756 2.250 18.054 1.00 63.94 71 LEU A CA 1
ATOM 567 C C . LEU A 1 71 ? -13.341 1.220 19.025 1.00 63.94 71 LEU A C 1
ATOM 569 O O . LEU A 1 71 ? -14.154 1.606 19.854 1.00 63.94 71 LEU A O 1
ATOM 573 N N . GLU A 1 72 ? -12.910 -0.040 18.962 1.00 68.31 72 GLU A N 1
ATOM 574 C CA . GLU A 1 72 ? -13.338 -1.109 19.878 1.00 68.31 72 GLU A CA 1
ATOM 575 C C . GLU A 1 72 ? -12.954 -0.780 21.325 1.00 68.31 72 GLU A C 1
ATOM 577 O O . GLU A 1 72 ? -13.804 -0.795 22.209 1.00 68.31 72 GLU A O 1
ATOM 582 N N . TRP A 1 73 ? -11.710 -0.353 21.555 1.00 62.00 73 TRP A N 1
ATOM 583 C CA . TRP A 1 73 ? -11.244 0.113 22.863 1.00 62.00 73 TRP A CA 1
ATOM 584 C C . TRP A 1 73 ? -12.039 1.326 23.364 1.00 62.00 73 TRP A C 1
ATOM 586 O O . TRP A 1 73 ? -12.425 1.393 24.531 1.00 62.00 73 TRP A O 1
ATOM 596 N N . GLY A 1 74 ? -12.335 2.278 22.475 1.00 56.78 74 GLY A N 1
ATOM 597 C CA . GLY A 1 74 ? -13.186 3.424 22.781 1.00 56.78 74 GLY A CA 1
ATOM 598 C C . GLY A 1 74 ? -14.633 3.037 23.107 1.00 56.78 74 GLY A C 1
ATOM 599 O O . GLY A 1 74 ? -15.262 3.692 23.935 1.00 56.78 74 GLY A O 1
ATOM 600 N N . GLU A 1 75 ? -15.165 1.983 22.485 1.00 58.94 75 GLU A N 1
ATOM 601 C CA . GLU A 1 75 ? -16.500 1.439 22.751 1.00 58.94 75 GLU A CA 1
ATOM 602 C C . GLU A 1 75 ? -16.554 0.659 24.076 1.00 58.94 75 GLU A C 1
ATOM 604 O O . GLU A 1 75 ? -17.524 0.820 24.816 1.00 58.94 75 GLU A O 1
ATOM 609 N N . GLU A 1 76 ? -15.509 -0.099 24.423 1.00 56.56 76 GLU A N 1
ATOM 610 C CA . GLU A 1 76 ? -15.386 -0.814 25.705 1.00 56.56 76 GLU A CA 1
ATOM 611 C C . GLU A 1 76 ? -15.233 0.137 26.900 1.00 56.56 76 GLU A C 1
ATOM 613 O O . GLU A 1 76 ? -15.865 -0.050 27.937 1.00 56.56 76 GLU A O 1
ATOM 618 N N . LEU A 1 77 ? -14.443 1.201 26.748 1.00 50.72 77 LEU A N 1
ATOM 619 C CA . LEU A 1 77 ? -14.274 2.235 27.774 1.00 50.72 77 LEU A CA 1
ATOM 620 C C . LEU A 1 77 ? -15.475 3.183 27.893 1.00 50.72 77 LEU A C 1
ATOM 622 O O . LEU A 1 77 ? -15.592 3.923 28.871 1.00 50.72 77 LEU A O 1
ATOM 626 N N . CYS A 1 78 ? -16.388 3.172 26.922 1.00 51.25 78 CYS A N 1
ATOM 627 C CA . CYS A 1 78 ? -17.637 3.926 26.958 1.00 51.25 78 CYS A CA 1
ATOM 628 C C . CYS A 1 78 ? -18.663 3.205 27.865 1.00 51.25 78 CYS A C 1
ATOM 630 O O . CYS A 1 78 ? -19.780 2.891 27.456 1.00 51.25 78 CYS A O 1
ATOM 632 N N . GLU A 1 79 ? -18.312 2.989 29.140 1.00 50.25 79 GLU A N 1
ATOM 633 C CA . GLU A 1 79 ? -19.216 2.536 30.210 1.00 50.25 79 GLU A CA 1
ATOM 634 C C . GLU A 1 79 ? -20.157 3.659 30.700 1.00 50.25 79 GLU A C 1
ATOM 636 O O . GLU A 1 79 ? -20.537 3.705 31.872 1.00 50.25 79 GLU A O 1
ATOM 641 N N . CYS A 1 80 ? -20.610 4.561 29.822 1.00 51.06 80 CYS A N 1
ATOM 642 C CA . CYS A 1 80 ? -21.772 5.398 30.123 1.00 51.06 80 CYS A CA 1
ATOM 643 C C . CYS A 1 80 ? -23.022 4.502 30.112 1.00 51.06 80 CYS A C 1
ATOM 645 O O . CYS A 1 80 ? -23.799 4.440 29.151 1.00 51.06 80 CYS A O 1
ATOM 647 N N . LYS A 1 81 ? -23.168 3.742 31.199 1.00 48.34 81 LYS A N 1
ATOM 648 C CA . LYS A 1 81 ? -24.343 2.973 31.585 1.00 48.34 81 LYS A CA 1
ATOM 649 C C . LYS A 1 81 ? -25.411 3.968 31.990 1.00 48.34 81 LYS A C 1
ATOM 651 O O . LYS A 1 81 ? -25.614 4.185 33.167 1.00 48.34 81 LYS A O 1
ATOM 656 N N . GLU A 1 82 ? -26.028 4.609 31.008 1.00 48.31 82 GLU A N 1
ATOM 657 C CA . GLU A 1 82 ? -27.420 5.041 31.050 1.00 48.31 82 GLU A CA 1
ATOM 658 C C . GLU A 1 82 ? -27.748 5.763 29.741 1.00 48.31 82 GLU A C 1
ATOM 660 O O . GLU A 1 82 ? -27.118 6.747 29.363 1.00 48.31 82 GLU A O 1
ATOM 665 N N . THR A 1 83 ? -28.799 5.278 29.082 1.00 44.81 83 THR A N 1
ATOM 666 C CA . THR A 1 83 ? -29.591 5.904 28.007 1.00 44.81 83 THR A CA 1
ATOM 667 C C . THR A 1 83 ? -29.416 5.315 26.590 1.00 44.81 83 THR A C 1
ATOM 669 O O . THR A 1 83 ? -28.337 5.377 25.993 1.00 44.81 83 THR A O 1
ATOM 672 N N . PRO A 1 84 ? -30.504 4.785 25.986 1.00 43.28 84 PRO A N 1
ATOM 673 C CA . PRO A 1 84 ? -30.524 4.318 24.605 1.00 43.28 84 PRO A CA 1
ATOM 674 C C . PRO A 1 84 ? -30.587 5.524 23.660 1.00 43.28 84 PRO A C 1
ATOM 676 O O . PRO A 1 84 ? -31.660 6.006 23.303 1.00 43.28 84 PRO A O 1
ATOM 679 N N . LEU A 1 85 ? -29.430 6.039 23.246 1.00 42.78 85 LEU A N 1
ATOM 680 C CA . LEU A 1 85 ? -29.353 7.110 22.251 1.00 42.78 85 LEU A CA 1
ATOM 681 C C . LEU A 1 85 ? -28.769 6.604 20.928 1.00 42.78 85 LEU A C 1
ATOM 683 O O . LEU A 1 85 ? -27.816 5.826 20.896 1.00 42.78 85 LEU A O 1
ATOM 687 N N . ARG A 1 86 ? -29.348 7.084 19.816 1.00 47.38 86 ARG A N 1
ATOM 688 C CA . ARG A 1 86 ? -28.884 6.835 18.439 1.00 47.38 86 ARG A CA 1
ATOM 689 C C . ARG A 1 86 ? -27.375 7.123 18.321 1.00 47.38 86 ARG A C 1
ATOM 691 O O . ARG A 1 86 ? -26.903 8.155 18.800 1.00 47.38 86 ARG A O 1
ATOM 698 N N . LEU A 1 87 ? -26.654 6.229 17.636 1.00 46.41 87 LEU A N 1
ATOM 699 C CA . LEU A 1 87 ? -25.184 6.113 17.537 1.00 46.41 87 LEU A CA 1
ATOM 700 C C . LEU A 1 87 ? -24.389 7.433 17.373 1.00 46.41 87 LEU A C 1
ATOM 702 O O . LEU A 1 87 ? -23.272 7.538 17.875 1.00 46.41 87 LEU A O 1
ATOM 706 N N . SER A 1 88 ? -24.943 8.470 16.731 1.00 52.31 88 SER A N 1
ATOM 707 C CA . SER A 1 88 ? -24.266 9.764 16.515 1.00 52.31 88 SER A CA 1
ATOM 708 C C . SER A 1 88 ? -24.296 10.735 17.709 1.00 52.31 88 SER A C 1
ATOM 710 O O . SER A 1 88 ? -23.525 11.699 17.743 1.00 52.31 88 SER A O 1
ATOM 712 N N . ARG A 1 89 ? -25.180 10.527 18.696 1.00 50.66 89 ARG A N 1
ATOM 713 C CA . ARG A 1 89 ? -25.238 11.334 19.934 1.00 50.66 89 ARG A CA 1
ATOM 714 C C . ARG A 1 89 ? -24.355 10.726 21.028 1.00 50.66 89 ARG A C 1
ATOM 716 O O . ARG A 1 89 ? -23.565 11.446 21.628 1.00 50.66 89 ARG A O 1
ATOM 723 N N . ARG A 1 90 ? -24.370 9.393 21.131 1.00 55.03 90 ARG A N 1
ATOM 724 C CA . ARG A 1 90 ? -23.558 8.598 22.066 1.00 55.03 90 ARG A CA 1
ATOM 725 C C . ARG A 1 90 ? -22.046 8.803 21.872 1.00 55.03 90 ARG A C 1
ATOM 727 O O . ARG A 1 90 ? -21.326 8.991 22.842 1.00 55.03 90 ARG A O 1
ATOM 734 N N . ARG A 1 91 ? -21.569 8.886 20.617 1.00 57.66 91 ARG A N 1
ATOM 735 C CA . ARG A 1 91 ? -20.150 9.185 20.315 1.00 57.66 91 ARG A CA 1
ATOM 736 C C . ARG A 1 91 ? -19.692 10.557 20.821 1.00 57.66 91 ARG A C 1
ATOM 738 O O . ARG A 1 91 ? -18.569 10.678 21.288 1.00 57.66 91 ARG A O 1
ATOM 745 N N . ARG A 1 92 ? -20.544 11.588 20.749 1.00 61.25 92 ARG A N 1
ATOM 746 C CA . ARG A 1 92 ? -20.198 12.934 21.246 1.00 61.25 92 ARG A CA 1
ATOM 747 C C . ARG A 1 92 ? -20.168 12.992 22.771 1.00 61.25 92 ARG A C 1
ATOM 749 O O . ARG A 1 92 ? -19.293 13.646 23.322 1.00 61.25 92 ARG A O 1
ATOM 756 N N . GLU A 1 93 ? -21.090 12.300 23.433 1.00 59.28 93 GLU A N 1
ATOM 757 C CA . GLU A 1 93 ? -21.129 12.210 24.898 1.00 59.28 93 GLU A CA 1
ATOM 758 C C . GLU A 1 93 ? -19.928 11.432 25.453 1.00 59.28 93 GLU A C 1
ATOM 760 O O . GLU A 1 93 ? -19.321 11.893 26.415 1.00 59.28 93 GLU A O 1
ATOM 765 N N . CYS A 1 94 ? -19.495 10.347 24.797 1.00 60.59 94 CYS A N 1
ATOM 766 C CA . CYS A 1 94 ? -18.294 9.624 25.228 1.00 60.59 94 CYS A CA 1
ATOM 767 C C . CYS A 1 94 ? -16.994 10.405 24.997 1.00 60.59 94 CYS A C 1
ATOM 769 O O . CYS A 1 94 ? -16.172 10.458 25.905 1.00 60.59 94 CYS A O 1
ATOM 771 N N . VAL A 1 95 ? -16.832 11.121 23.876 1.00 59.75 95 VAL A N 1
ATOM 772 C CA . VAL A 1 95 ? -15.679 12.035 23.708 1.00 59.75 95 VAL A CA 1
ATOM 773 C C . VAL A 1 95 ? -15.650 13.112 24.802 1.00 59.75 95 VAL A C 1
ATOM 775 O O . VAL A 1 95 ? -14.579 13.435 25.305 1.00 59.75 95 VAL A O 1
ATOM 778 N N . ARG A 1 96 ? -16.813 13.638 25.215 1.00 60.28 96 ARG A N 1
ATOM 779 C CA . ARG A 1 96 ? -16.894 14.638 26.291 1.00 60.28 96 ARG A CA 1
ATOM 780 C C . ARG A 1 96 ? -16.543 14.053 27.662 1.00 60.28 96 ARG A C 1
ATOM 782 O O . ARG A 1 96 ? -15.797 14.676 28.402 1.00 60.28 96 ARG A O 1
ATOM 789 N N . CYS A 1 97 ? -17.021 12.847 27.970 1.00 60.50 97 CYS A N 1
ATOM 790 C CA . CYS A 1 97 ? -16.687 12.138 29.208 1.00 60.50 97 CYS A CA 1
ATOM 791 C C . CYS A 1 97 ? -15.173 11.900 29.339 1.00 60.50 97 CYS A C 1
ATOM 793 O O . CYS A 1 97 ? -14.604 12.093 30.406 1.00 60.50 97 CYS A O 1
ATOM 795 N N . TRP A 1 98 ? -14.497 11.577 28.235 1.00 56.62 98 TRP A N 1
ATOM 796 C CA . TRP A 1 98 ? -13.042 11.417 28.218 1.00 56.62 98 TRP A CA 1
ATOM 797 C C . TRP A 1 98 ? -12.288 12.731 28.429 1.00 56.62 98 TRP A C 1
ATOM 799 O O . TRP A 1 98 ? -11.268 12.744 29.107 1.00 56.62 98 TRP A O 1
ATOM 809 N N . GLN A 1 99 ? -12.790 13.839 27.878 1.00 57.22 99 GLN A N 1
ATOM 810 C CA . GLN A 1 99 ? -12.213 15.168 28.109 1.00 57.22 99 GLN A CA 1
ATOM 811 C C . GLN A 1 99 ? -12.349 15.631 29.566 1.00 57.22 99 GLN A C 1
ATOM 813 O O . GLN A 1 99 ? -11.546 16.439 30.010 1.00 57.22 99 GLN A O 1
ATOM 818 N N . GLU A 1 100 ? -13.352 15.140 30.296 1.00 55.72 100 GLU A N 1
ATOM 819 C CA . GLU A 1 100 ? -13.571 15.453 31.715 1.00 55.72 100 GLU A CA 1
ATOM 820 C C . GLU A 1 100 ? -12.709 14.579 32.661 1.00 55.72 100 GLU A C 1
ATOM 822 O O . GLU A 1 100 ? -12.572 14.917 33.835 1.00 55.72 100 GLU A O 1
ATOM 827 N N . LEU A 1 101 ? -12.119 13.476 32.171 1.00 50.41 101 LEU A N 1
ATOM 828 C CA . LEU A 1 101 ? -11.267 12.551 32.941 1.00 50.41 101 LEU A CA 1
ATOM 829 C C . LEU A 1 101 ? -9.750 12.825 32.823 1.00 50.41 101 LEU A C 1
ATOM 831 O O . LEU A 1 101 ? -8.978 12.189 33.542 1.00 50.41 101 LEU A O 1
ATOM 835 N N . ALA A 1 102 ? -9.326 13.718 31.921 1.00 40.84 102 ALA A N 1
ATOM 836 C CA . ALA A 1 102 ? -7.926 14.095 31.673 1.00 40.84 102 ALA A CA 1
ATOM 837 C C . ALA A 1 102 ? -7.540 15.392 32.401 1.00 40.84 102 ALA A C 1
ATOM 839 O O . ALA A 1 102 ? -6.378 15.474 32.860 1.00 40.84 102 ALA A O 1
#

Foldseek 3Di:
DDPVPDDPVLLVVLQDDPVNLVVCVVPPPDPVLVVCPVVDDPVVSSVVSRVVSSVVSVVVVVVVVVVVVVVVVLVVVLPPPDDDDDPVVSVVVSVVVVVVVD